Protein AF-A0A6G3ZYL7-F1 (afdb_monomer_lite)

pLDDT: mean 90.03, std 10.87, range [49.47, 97.56]

Secondary structure (DSSP, 8-state):
--S-----TT---------TT---HHHHHHHHHT-TT-HHHHHHHHT-TTS-HHHHHHHHHHHTT-PPPSHHHHH--

Radius of gyration: 15.81 Å; chains: 1; bounding box: 35×31×42 Å

Structure (mmCIF, N/CA/C/O backbone):
data_AF-A0A6G3ZYL7-F1
#
_entry.id   AF-A0A6G3ZYL7-F1
#
loop_
_atom_site.group_PDB
_atom_site.id
_atom_site.type_symbol
_atom_site.label_atom_id
_atom_site.label_alt_id
_atom_site.label_comp_id
_atom_site.label_asym_id
_atom_site.label_entity_id
_atom_site.label_seq_id
_atom_site.pdbx_PDB_ins_code
_atom_site.Cartn_x
_atom_site.Cartn_y
_atom_site.Cartn_z
_atom_site.occupancy
_atom_site.B_iso_or_equiv
_atom_site.auth_seq_id
_atom_site.auth_comp_id
_atom_site.auth_asym_id
_atom_site.auth_atom_id
_atom_site.pdbx_PDB_model_num
ATOM 1 N N . MET A 1 1 ? 9.218 5.942 -6.827 1.00 81.81 1 MET A N 1
ATOM 2 C CA . MET A 1 1 ? 10.304 5.466 -7.712 1.00 81.81 1 MET A CA 1
ATOM 3 C C . MET A 1 1 ? 11.356 4.811 -6.835 1.00 81.81 1 MET A C 1
ATOM 5 O O . MET A 1 1 ? 11.697 5.416 -5.830 1.00 81.81 1 MET A O 1
ATOM 9 N N . LEU A 1 2 ? 11.807 3.594 -7.156 1.00 91.19 2 LEU A N 1
ATOM 10 C CA . LEU A 1 2 ? 12.841 2.891 -6.370 1.00 91.19 2 LEU A CA 1
ATOM 11 C C . LEU A 1 2 ? 14.257 3.175 -6.887 1.00 91.19 2 LEU A C 1
ATOM 13 O O . LEU A 1 2 ? 15.192 3.314 -6.110 1.00 91.19 2 LEU A O 1
ATOM 17 N N . LYS A 1 3 ? 14.405 3.269 -8.210 1.00 95.69 3 LYS A N 1
ATOM 18 C CA . LYS A 1 3 ? 15.649 3.613 -8.894 1.00 95.69 3 LYS A CA 1
ATOM 19 C C . LYS A 1 3 ? 15.307 4.394 -10.155 1.00 95.69 3 LYS A C 1
ATOM 21 O O . LYS A 1 3 ? 14.386 4.019 -10.878 1.00 95.69 3 LYS A O 1
ATOM 26 N N . GLU A 1 4 ? 16.021 5.482 -10.392 1.00 96.62 4 GLU A N 1
ATOM 27 C CA . GLU A 1 4 ? 15.853 6.300 -11.591 1.00 96.62 4 GLU A CA 1
ATOM 28 C C . GLU A 1 4 ? 16.507 5.640 -12.814 1.00 96.62 4 GLU A C 1
ATOM 30 O O . GLU A 1 4 ? 17.449 4.851 -12.693 1.00 96.62 4 GLU A O 1
ATOM 35 N N . GLY A 1 5 ? 15.998 5.956 -14.004 1.00 96.19 5 GLY A N 1
ATOM 36 C CA . GLY A 1 5 ? 16.483 5.404 -15.265 1.00 96.19 5 GLY A CA 1
ATOM 37 C C . GLY A 1 5 ? 15.689 5.914 -16.467 1.00 96.19 5 GLY A C 1
ATOM 38 O O . GLY A 1 5 ? 14.694 6.621 -16.314 1.00 96.19 5 GLY A O 1
ATOM 39 N N . ARG A 1 6 ? 16.140 5.556 -17.674 1.00 96.50 6 ARG A N 1
ATOM 40 C CA . ARG A 1 6 ? 15.422 5.852 -18.923 1.00 96.50 6 ARG A CA 1
ATOM 41 C C . ARG A 1 6 ? 14.432 4.728 -19.210 1.00 96.50 6 ARG A C 1
ATOM 43 O O . ARG A 1 6 ? 14.787 3.563 -19.066 1.00 96.50 6 ARG A O 1
ATOM 50 N N . VAL A 1 7 ? 13.229 5.099 -19.630 1.00 95.62 7 VAL A N 1
ATOM 51 C CA . VAL A 1 7 ? 12.170 4.181 -20.062 1.00 95.62 7 VAL A CA 1
ATOM 52 C C . VAL A 1 7 ? 11.630 4.633 -21.418 1.00 95.62 7 VAL A C 1
ATOM 54 O O . VAL A 1 7 ? 11.595 5.830 -21.707 1.00 95.62 7 VAL A O 1
ATOM 57 N N . SER A 1 8 ? 11.239 3.677 -22.251 1.00 97.25 8 SER A N 1
ATOM 58 C CA . SER A 1 8 ? 10.704 3.849 -23.601 1.00 97.25 8 SER A CA 1
ATOM 59 C C . SER A 1 8 ? 9.325 3.199 -23.722 1.00 97.25 8 SER A C 1
ATOM 61 O O . SER A 1 8 ? 9.010 2.242 -23.020 1.00 97.25 8 SER A O 1
ATOM 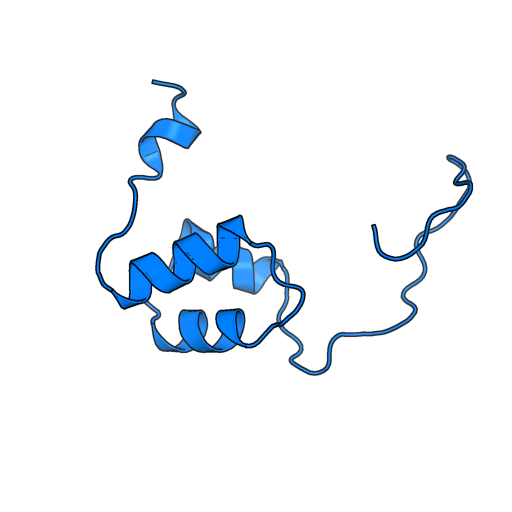63 N N . LEU A 1 9 ? 8.512 3.668 -24.672 1.00 96.88 9 LEU A N 1
ATOM 64 C CA . LEU A 1 9 ? 7.204 3.077 -24.998 1.00 96.88 9 LEU A CA 1
ATOM 65 C C . LEU A 1 9 ? 7.298 1.617 -25.468 1.00 96.88 9 LEU A C 1
ATOM 67 O O . LEU A 1 9 ? 6.317 0.883 -25.414 1.00 96.88 9 LEU A O 1
ATOM 71 N N . THR A 1 10 ? 8.469 1.209 -25.954 1.00 97.56 10 THR A N 1
ATOM 72 C CA . THR A 1 10 ? 8.755 -0.157 -26.409 1.00 97.56 10 THR A CA 1
ATOM 73 C C . THR A 1 10 ? 9.196 -1.090 -25.283 1.00 97.56 10 THR A C 1
ATOM 75 O O . THR A 1 10 ? 9.344 -2.291 -25.518 1.00 97.56 10 THR A O 1
ATOM 78 N N . ASP A 1 11 ? 9.447 -0.561 -24.083 1.00 97.06 11 ASP A N 1
ATOM 79 C CA . ASP A 1 11 ? 9.880 -1.369 -22.949 1.00 97.06 11 ASP A CA 1
ATOM 80 C C . ASP A 1 11 ? 8.720 -2.194 -22.389 1.00 97.06 11 ASP A C 1
ATOM 82 O O . ASP A 1 11 ? 7.548 -1.817 -22.452 1.00 97.06 11 ASP A O 1
ATOM 86 N N . ARG A 1 12 ? 9.057 -3.343 -21.801 1.00 96.88 12 ARG A N 1
ATOM 87 C CA . ARG A 1 12 ? 8.094 -4.215 -21.124 1.00 96.88 12 ARG A CA 1
ATOM 88 C C . ARG A 1 12 ? 8.260 -4.120 -19.617 1.00 96.88 12 ARG A C 1
ATOM 90 O O . ARG A 1 12 ? 9.378 -4.045 -19.113 1.00 96.88 12 ARG A O 1
ATOM 97 N N . LEU A 1 13 ? 7.148 -4.228 -18.897 1.00 96.44 13 LEU A N 1
ATOM 98 C CA . LEU A 1 13 ? 7.180 -4.495 -17.464 1.00 96.44 13 LEU A CA 1
ATOM 99 C C . LEU A 1 13 ? 7.495 -5.976 -17.249 1.00 96.44 13 LEU A C 1
ATOM 101 O O . LEU A 1 13 ? 6.774 -6.849 -17.730 1.00 96.44 13 LEU A O 1
ATOM 105 N N . ILE A 1 14 ? 8.583 -6.251 -16.536 1.00 96.56 14 ILE A N 1
ATOM 106 C CA . ILE A 1 14 ? 9.008 -7.604 -16.178 1.00 96.56 14 ILE A CA 1
ATOM 107 C C . ILE A 1 14 ? 8.908 -7.722 -14.663 1.00 96.56 14 ILE A C 1
ATOM 109 O O . ILE A 1 14 ? 9.420 -6.873 -13.932 1.00 96.56 14 ILE A O 1
ATOM 113 N N . GLN A 1 15 ? 8.248 -8.772 -14.184 1.00 95.69 15 GLN A N 1
ATOM 114 C CA . GLN A 1 15 ? 8.189 -9.051 -12.758 1.00 95.69 15 GLN A CA 1
ATOM 115 C C . GLN A 1 15 ? 9.561 -9.536 -12.276 1.00 95.69 15 GLN A C 1
ATOM 117 O O . GLN A 1 15 ? 10.001 -10.622 -12.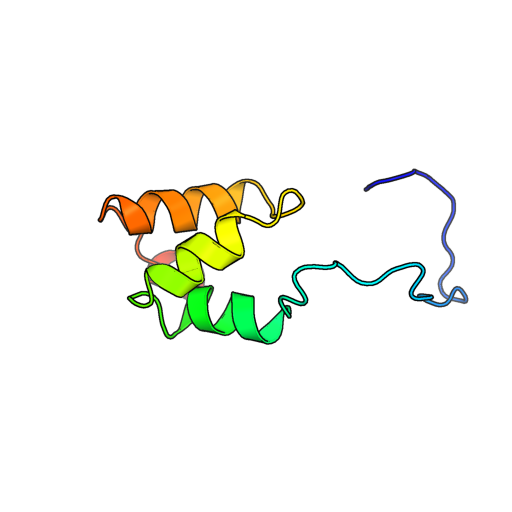639 1.00 95.69 15 GLN A O 1
ATOM 122 N N . ILE A 1 16 ? 10.230 -8.724 -11.458 1.00 96.06 16 ILE A N 1
ATOM 123 C CA . ILE A 1 16 ? 11.532 -9.069 -10.864 1.00 96.06 16 ILE A CA 1
ATOM 124 C C . ILE A 1 16 ? 11.338 -9.882 -9.579 1.00 96.06 16 ILE A C 1
ATOM 126 O O . ILE A 1 16 ? 12.087 -10.815 -9.307 1.00 96.06 16 ILE A O 1
ATOM 130 N N . SER A 1 17 ? 10.320 -9.542 -8.789 1.00 94.69 17 SER A N 1
ATOM 131 C CA . SER A 1 17 ? 9.995 -10.223 -7.539 1.00 94.69 17 SER A CA 1
ATOM 132 C C . SER A 1 17 ? 8.497 -10.149 -7.241 1.00 94.69 17 SER A C 1
ATOM 134 O O . SER A 1 17 ? 7.770 -9.307 -7.774 1.00 94.69 17 SER A O 1
ATOM 136 N N . SER A 1 18 ? 8.024 -11.066 -6.398 1.00 94.69 18 SER A N 1
ATOM 137 C CA . SER A 1 18 ? 6.701 -10.998 -5.777 1.00 94.69 18 SER A CA 1
ATOM 138 C C . SER A 1 18 ? 6.863 -10.674 -4.299 1.00 94.69 18 SER A C 1
ATOM 140 O O . SER A 1 18 ? 7.808 -11.139 -3.660 1.00 94.69 18 SER A O 1
ATOM 142 N N . HIS A 1 19 ? 5.939 -9.894 -3.749 1.00 94.19 19 HIS A N 1
ATOM 143 C CA . HIS A 1 19 ? 5.972 -9.555 -2.335 1.00 94.19 19 HIS A CA 1
ATOM 144 C C . HIS A 1 19 ? 5.596 -10.788 -1.480 1.00 94.19 19 HIS A C 1
ATOM 146 O O . HIS A 1 19 ? 4.550 -11.394 -1.728 1.00 94.19 19 HIS A O 1
ATOM 152 N N . PRO A 1 20 ? 6.361 -11.144 -0.429 1.00 94.19 20 PRO A N 1
ATOM 153 C CA . PRO A 1 20 ? 6.165 -12.389 0.326 1.00 94.19 20 PRO A CA 1
ATOM 154 C C . PRO A 1 20 ? 4.788 -12.501 0.999 1.00 94.19 20 PRO A C 1
ATOM 156 O O . PRO A 1 20 ? 4.201 -13.579 1.042 1.00 94.19 20 PRO A O 1
ATOM 159 N N . LYS A 1 21 ? 4.210 -11.380 1.460 1.00 93.44 21 LYS A N 1
ATOM 160 C CA . LYS A 1 21 ? 2.858 -11.356 2.066 1.00 93.44 21 LYS A CA 1
ATOM 161 C C . LYS A 1 21 ? 1.716 -11.665 1.086 1.00 93.44 21 LYS A C 1
ATOM 163 O O . LYS A 1 21 ? 0.579 -11.842 1.527 1.00 93.44 21 LYS A O 1
ATOM 168 N N . SER A 1 22 ? 2.004 -11.715 -0.221 1.00 93.94 22 SER A N 1
ATOM 169 C CA . SER A 1 22 ? 1.062 -12.088 -1.286 1.00 93.94 22 SER A CA 1
ATOM 170 C C . SER A 1 22 ? -0.281 -11.342 -1.222 1.00 93.94 22 SER A C 1
ATOM 172 O O . SER A 1 22 ? -1.338 -11.901 -1.510 1.00 93.94 22 SER A O 1
ATOM 174 N N . ILE A 1 23 ? -0.248 -10.069 -0.812 1.00 96.12 23 ILE A N 1
ATOM 175 C CA . ILE A 1 23 ? -1.421 -9.193 -0.788 1.00 96.12 23 ILE A CA 1
ATOM 176 C C . ILE A 1 23 ? -1.601 -8.610 -2.186 1.00 96.12 23 ILE A C 1
ATOM 178 O O . ILE A 1 23 ? -0.702 -7.957 -2.714 1.00 96.12 23 ILE A O 1
ATOM 182 N N . THR A 1 24 ? -2.760 -8.850 -2.794 1.00 97.06 24 THR A N 1
ATOM 183 C CA . THR A 1 24 ? -3.059 -8.357 -4.141 1.00 97.06 24 THR A CA 1
ATOM 184 C C . THR A 1 24 ? -3.624 -6.939 -4.101 1.00 97.06 24 THR A C 1
ATOM 186 O O . THR A 1 24 ? -4.247 -6.521 -3.122 1.00 97.06 24 THR A O 1
ATOM 189 N N . VAL A 1 25 ? -3.472 -6.208 -5.208 1.00 96.19 25 VAL A N 1
ATOM 190 C CA . VAL A 1 25 ? -4.103 -4.888 -5.379 1.00 96.19 25 VAL A CA 1
ATOM 191 C C . VAL A 1 25 ? -5.629 -4.997 -5.297 1.00 96.19 25 VAL A C 1
ATOM 193 O O . VAL A 1 25 ? -6.267 -4.164 -4.663 1.00 96.19 25 VAL A O 1
ATOM 196 N N . ALA A 1 26 ? -6.218 -6.049 -5.877 1.00 97.56 26 ALA A N 1
ATOM 197 C CA . ALA A 1 26 ? -7.661 -6.286 -5.821 1.00 97.56 26 ALA A CA 1
ATOM 198 C C . ALA A 1 26 ? -8.164 -6.451 -4.379 1.00 97.56 26 ALA A C 1
ATOM 200 O O . ALA A 1 26 ? -9.155 -5.833 -3.998 1.00 97.56 26 ALA A O 1
ATOM 201 N N . PHE A 1 27 ? -7.442 -7.220 -3.558 1.00 97.44 27 PHE A N 1
ATOM 202 C CA . PHE A 1 27 ? -7.767 -7.378 -2.144 1.00 97.44 27 PHE A CA 1
ATOM 203 C C . PHE A 1 27 ? -7.652 -6.051 -1.387 1.00 97.44 27 PHE A C 1
ATOM 205 O O . PHE A 1 27 ? -8.583 -5.656 -0.689 1.00 97.44 27 PHE A O 1
ATOM 212 N N . ALA A 1 28 ? -6.549 -5.320 -1.569 1.00 96.56 28 ALA A N 1
ATOM 213 C CA . ALA A 1 28 ? -6.359 -4.029 -0.914 1.00 96.56 28 ALA A CA 1
ATOM 214 C C . ALA A 1 28 ? -7.464 -3.024 -1.297 1.00 96.56 28 ALA A C 1
ATOM 216 O O . ALA A 1 28 ? -7.980 -2.320 -0.431 1.00 96.56 28 ALA A O 1
ATOM 217 N N . ASN A 1 29 ? -7.885 -3.008 -2.566 1.00 96.50 29 ASN A N 1
ATOM 218 C CA . ASN A 1 29 ? -8.991 -2.181 -3.050 1.00 96.50 29 ASN A CA 1
ATOM 219 C C . ASN A 1 29 ? -10.334 -2.564 -2.419 1.00 96.50 29 ASN A C 1
ATOM 221 O O . ASN A 1 29 ? -11.100 -1.673 -2.052 1.00 96.50 29 ASN A O 1
ATOM 225 N N . GLN A 1 30 ? -10.610 -3.861 -2.261 1.00 96.56 30 GLN A N 1
ATOM 226 C CA . GLN A 1 30 ? -11.841 -4.341 -1.634 1.00 96.56 30 GLN A CA 1
ATOM 227 C C . GLN A 1 30 ? -11.958 -3.843 -0.189 1.00 96.56 30 GLN A C 1
ATOM 229 O O . GLN A 1 30 ? -12.980 -3.272 0.185 1.00 96.56 30 GLN A O 1
ATOM 234 N N . ILE A 1 31 ? -10.888 -3.968 0.602 1.00 95.75 31 ILE A N 1
ATOM 235 C CA . ILE A 1 31 ? -10.853 -3.469 1.987 1.00 95.75 31 ILE A CA 1
ATOM 236 C C . ILE A 1 31 ? -10.882 -1.932 2.024 1.00 95.75 31 ILE A C 1
ATOM 238 O O . ILE A 1 31 ? -11.493 -1.319 2.901 1.00 95.75 31 ILE A O 1
ATOM 242 N N . MET A 1 32 ? -10.241 -1.266 1.059 1.00 93.19 32 MET A N 1
ATOM 243 C CA . MET A 1 32 ? -10.234 0.194 0.976 1.00 93.19 32 MET A CA 1
ATOM 244 C C . MET A 1 32 ? -11.632 0.756 0.687 1.00 93.19 32 MET A C 1
ATOM 246 O O . MET A 1 32 ? -12.044 1.719 1.329 1.00 93.19 32 MET A O 1
ATOM 250 N N . HIS A 1 33 ? -12.382 0.184 -0.251 1.00 91.62 33 HIS A N 1
ATOM 251 C CA . HIS A 1 33 ? -13.585 0.837 -0.774 1.00 91.62 33 HIS A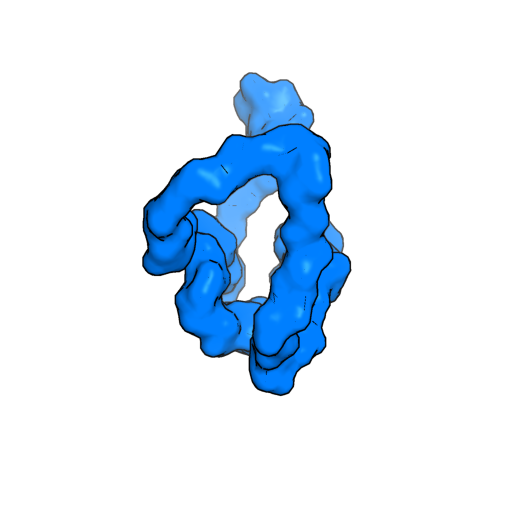 CA 1
ATOM 252 C C . HIS A 1 33 ? -14.901 0.183 -0.361 1.00 91.62 33 HIS A C 1
ATOM 254 O O . HIS A 1 33 ? -15.897 0.897 -0.267 1.00 91.62 33 HIS A O 1
ATOM 260 N N . VAL A 1 34 ? -14.906 -1.123 -0.085 1.00 91.94 34 VAL A N 1
ATOM 261 C CA . VAL A 1 34 ? -16.132 -1.903 0.134 1.00 91.94 34 VAL A CA 1
ATOM 262 C C . VAL A 1 34 ? -16.199 -2.416 1.570 1.00 91.94 34 VAL A C 1
ATOM 264 O O . VAL A 1 34 ? -17.055 -2.001 2.342 1.00 91.94 34 VAL A O 1
ATOM 267 N N . GLU A 1 35 ? -15.259 -3.271 1.96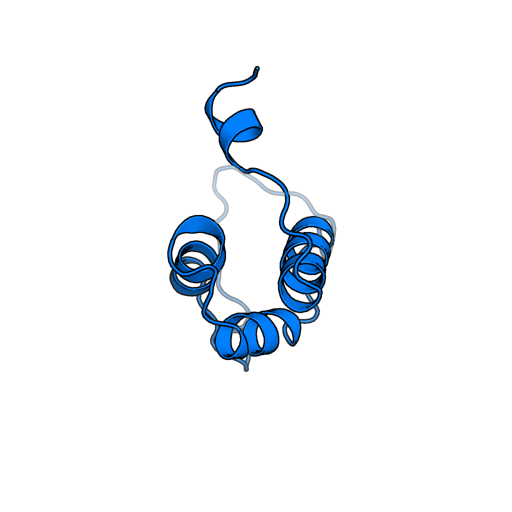7 1.00 91.38 35 GLU A N 1
ATOM 268 C CA . GLU A 1 35 ? -15.312 -4.024 3.226 1.00 91.38 35 GLU A CA 1
ATOM 269 C C . GLU A 1 3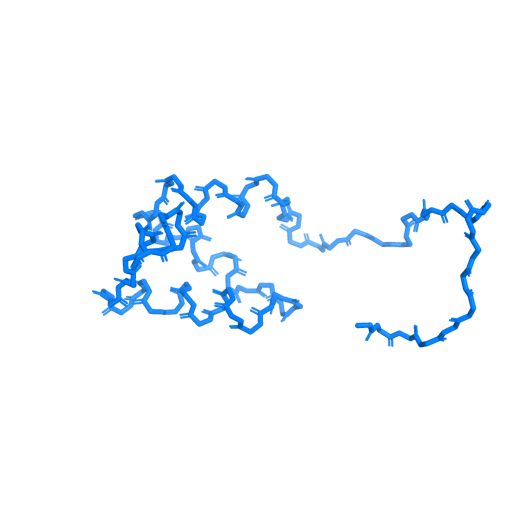5 ? -14.503 -3.336 4.336 1.00 91.38 35 GLU A C 1
ATOM 271 O O . GLU A 1 35 ? -13.546 -3.879 4.890 1.00 91.38 35 GLU A O 1
ATOM 276 N N . LYS A 1 36 ? -14.875 -2.093 4.646 1.00 88.75 36 LYS A N 1
ATOM 277 C CA . LYS A 1 36 ? -14.100 -1.187 5.513 1.00 88.75 36 LYS A CA 1
ATOM 278 C C . LYS A 1 36 ? -14.006 -1.636 6.974 1.00 88.75 36 LYS A C 1
ATOM 280 O O . LYS A 1 36 ? -13.053 -1.275 7.660 1.00 88.75 36 LYS A O 1
ATOM 285 N N . GLU A 1 37 ? -14.974 -2.428 7.424 1.00 87.88 37 GLU A N 1
ATOM 286 C CA . GLU A 1 37 ? -15.092 -2.924 8.801 1.00 87.88 37 GLU A CA 1
ATOM 287 C C . GLU A 1 37 ? -14.218 -4.156 9.076 1.00 87.88 37 GLU A C 1
ATOM 289 O O . GLU A 1 37 ? -14.123 -4.613 10.214 1.00 87.88 37 GLU A O 1
ATOM 294 N N . ARG A 1 38 ? -13.540 -4.703 8.058 1.00 92.94 38 ARG A N 1
ATOM 295 C CA . ARG A 1 38 ? -12.668 -5.876 8.206 1.00 92.94 38 ARG A CA 1
ATOM 296 C C . ARG A 1 38 ? -11.327 -5.506 8.832 1.00 92.94 38 ARG A C 1
ATOM 298 O O . ARG A 1 38 ? -10.287 -5.467 8.177 1.00 92.94 38 ARG A O 1
ATOM 305 N N . ILE A 1 39 ? -11.363 -5.237 10.134 1.00 93.06 39 ILE A N 1
ATOM 306 C CA . ILE A 1 39 ? -10.235 -4.735 10.928 1.00 93.06 39 ILE A CA 1
ATOM 307 C C . ILE A 1 39 ? -8.991 -5.628 10.836 1.00 93.06 39 ILE A C 1
ATOM 309 O O . ILE A 1 39 ? -7.881 -5.111 10.718 1.00 93.06 39 ILE A O 1
ATOM 313 N N . GLU A 1 40 ? -9.140 -6.952 10.847 1.00 95.31 40 GLU A N 1
ATOM 314 C CA . GLU A 1 40 ? -7.978 -7.850 10.756 1.00 95.31 40 GLU A CA 1
ATOM 315 C C . GLU A 1 40 ? -7.289 -7.784 9.388 1.00 95.31 40 GLU A C 1
ATOM 317 O O . GLU A 1 40 ? -6.060 -7.803 9.300 1.00 95.31 40 GLU A O 1
ATOM 322 N N . ASP A 1 41 ? -8.054 -7.589 8.316 1.00 96.06 41 ASP A N 1
ATOM 323 C CA . ASP A 1 41 ? -7.494 -7.403 6.979 1.00 96.06 41 ASP A CA 1
ATOM 324 C C . ASP A 1 41 ? -6.834 -6.031 6.827 1.00 96.06 41 ASP A C 1
ATOM 326 O O . ASP A 1 41 ? -5.796 -5.909 6.173 1.00 96.06 41 ASP A O 1
ATOM 330 N N . VAL A 1 42 ? -7.368 -5.007 7.502 1.00 95.75 42 VAL A N 1
ATOM 331 C CA . VAL A 1 42 ? -6.713 -3.698 7.627 1.00 95.75 42 VAL A CA 1
ATOM 332 C C . VAL A 1 42 ? -5.345 -3.837 8.302 1.00 95.75 42 VAL A C 1
ATOM 334 O O . VAL A 1 42 ? -4.361 -3.298 7.790 1.00 95.75 42 VAL A O 1
ATOM 337 N N . LYS A 1 43 ? -5.245 -4.590 9.408 1.00 95.88 43 LYS A N 1
ATOM 338 C CA . LYS A 1 43 ? -3.955 -4.856 10.070 1.00 95.88 43 LYS A CA 1
ATOM 339 C C . LYS A 1 43 ? -2.996 -5.587 9.134 1.00 95.88 43 LYS A C 1
ATOM 341 O O . LYS A 1 43 ? -1.863 -5.144 8.977 1.00 95.88 43 LYS A O 1
ATOM 346 N N . ARG A 1 44 ? -3.466 -6.627 8.439 1.00 96.50 44 ARG A N 1
ATOM 347 C CA . ARG A 1 44 ? -2.654 -7.387 7.478 1.00 96.50 44 ARG A CA 1
ATOM 348 C C . ARG A 1 44 ? -2.098 -6.504 6.354 1.00 96.50 44 ARG A C 1
ATOM 350 O O . ARG A 1 44 ? -0.937 -6.649 5.979 1.00 96.50 44 ARG A O 1
ATOM 357 N N . ILE A 1 45 ? -2.894 -5.574 5.822 1.00 96.88 45 ILE A N 1
ATOM 358 C CA . ILE A 1 45 ? -2.431 -4.623 4.797 1.00 96.88 45 ILE A CA 1
ATOM 359 C C . ILE A 1 45 ? -1.402 -3.643 5.376 1.00 96.88 45 ILE A C 1
ATOM 361 O O . ILE A 1 45 ? -0.410 -3.340 4.713 1.00 96.88 45 ILE A O 1
ATOM 365 N N . LEU A 1 46 ? -1.597 -3.172 6.613 1.00 96.56 46 LEU A N 1
ATOM 366 C CA . LEU A 1 46 ? -0.663 -2.262 7.287 1.00 96.56 46 LEU A CA 1
ATOM 367 C C . LEU A 1 46 ? 0.726 -2.869 7.514 1.00 96.56 46 LEU A C 1
ATOM 369 O O . LEU A 1 46 ? 1.697 -2.121 7.634 1.00 96.56 46 LEU A O 1
ATOM 373 N N . GLU A 1 47 ? 0.852 -4.193 7.526 1.00 96.38 47 GLU A N 1
ATOM 374 C CA . GLU A 1 47 ? 2.155 -4.843 7.613 1.00 96.38 47 GLU A CA 1
ATOM 375 C C . GLU A 1 47 ? 2.997 -4.689 6.335 1.00 96.38 47 GLU A C 1
ATOM 377 O O . GLU A 1 47 ? 4.204 -4.914 6.394 1.00 96.38 47 GLU A O 1
ATOM 382 N N . VAL A 1 48 ? 2.420 -4.357 5.174 1.00 96.81 48 VAL A N 1
ATOM 383 C CA . VAL A 1 48 ? 3.198 -4.110 3.943 1.00 96.81 48 VAL A CA 1
ATOM 384 C C . VAL A 1 48 ? 3.961 -2.803 4.109 1.00 96.81 48 VAL A C 1
ATOM 386 O O . VAL A 1 48 ? 3.345 -1.750 4.269 1.00 96.81 48 VAL A O 1
ATOM 389 N N . GLU A 1 49 ? 5.290 -2.853 4.100 1.00 95.31 49 GLU A N 1
ATOM 390 C CA . GLU A 1 49 ? 6.144 -1.697 4.393 1.00 95.31 49 GLU A CA 1
ATOM 391 C C . GLU A 1 49 ? 6.042 -0.641 3.286 1.00 95.31 49 GLU A C 1
ATOM 393 O O . GLU A 1 49 ? 5.838 0.543 3.560 1.00 95.31 49 GLU A O 1
ATOM 398 N N . GLU A 1 50 ? 6.040 -1.099 2.037 1.00 95.12 50 GLU A N 1
ATOM 399 C CA . GLU A 1 50 ? 6.012 -0.309 0.807 1.00 95.12 50 GLU A CA 1
ATOM 400 C C . GLU A 1 50 ? 4.642 0.333 0.524 1.00 95.12 50 GLU A C 1
ATOM 402 O O . GLU A 1 50 ? 4.470 1.037 -0.476 1.00 95.12 50 GLU A O 1
ATOM 407 N N . LEU A 1 51 ? 3.648 0.101 1.390 1.00 97.06 51 LEU A N 1
ATOM 408 C CA . LEU A 1 51 ? 2.332 0.719 1.284 1.00 97.06 51 LEU A CA 1
ATOM 409 C C . LEU A 1 51 ? 2.451 2.248 1.334 1.00 97.06 51 LEU A C 1
ATOM 411 O O . LEU A 1 51 ? 3.105 2.814 2.212 1.00 97.06 51 LEU A O 1
ATOM 415 N N . SER A 1 52 ? 1.751 2.926 0.421 1.00 96.19 52 SER A N 1
ATOM 416 C CA . SER A 1 52 ? 1.778 4.389 0.351 1.00 96.19 52 SER A CA 1
ATOM 417 C C . SER A 1 52 ? 1.361 5.049 1.672 1.00 96.19 52 SER A C 1
ATOM 419 O O . SER A 1 52 ? 0.455 4.581 2.369 1.00 96.19 52 SER A O 1
ATOM 421 N N . VAL A 1 53 ? 1.977 6.194 1.976 1.00 95.94 53 VAL A N 1
ATOM 422 C CA . VAL A 1 53 ? 1.735 6.946 3.217 1.00 95.94 53 VAL A CA 1
ATOM 423 C C . VAL A 1 53 ? 0.252 7.285 3.397 1.00 95.94 53 VAL A C 1
ATOM 425 O O . VAL A 1 53 ? -0.298 7.070 4.474 1.00 95.94 53 VAL A O 1
ATOM 428 N N . ASN A 1 54 ? -0.429 7.737 2.340 1.00 94.00 54 ASN A N 1
ATOM 429 C CA . ASN A 1 54 ? -1.845 8.117 2.415 1.00 94.00 54 ASN A CA 1
ATOM 430 C C . ASN A 1 54 ? -2.760 6.920 2.726 1.00 94.00 54 ASN A C 1
ATOM 432 O O . ASN A 1 54 ? -3.717 7.045 3.494 1.00 94.00 54 ASN A O 1
ATOM 436 N N . TRP A 1 55 ? -2.469 5.750 2.149 1.00 95.25 55 TRP A N 1
ATOM 437 C CA . TRP A 1 55 ? -3.222 4.526 2.437 1.00 95.25 55 TRP A CA 1
ATOM 438 C C . TRP A 1 55 ? -2.980 4.061 3.868 1.00 95.25 55 TRP A C 1
ATOM 440 O O . TRP A 1 55 ? -3.940 3.805 4.593 1.00 95.25 55 TRP A O 1
ATOM 450 N N . ARG A 1 56 ? -1.715 4.044 4.306 1.00 96.44 56 ARG A N 1
ATOM 451 C CA . ARG A 1 56 ? -1.344 3.726 5.688 1.00 96.44 56 ARG A CA 1
ATOM 452 C C . ARG A 1 56 ? -2.093 4.621 6.676 1.00 96.44 56 ARG A C 1
ATOM 454 O O . ARG A 1 56 ? -2.754 4.110 7.569 1.00 96.44 56 ARG A O 1
ATOM 461 N N . GLN A 1 57 ? -2.078 5.938 6.464 1.00 94.69 57 GLN A N 1
ATOM 462 C CA . GLN A 1 57 ? -2.817 6.894 7.296 1.00 94.69 57 GLN A CA 1
ATOM 463 C C . GLN A 1 57 ? -4.320 6.603 7.335 1.00 94.69 57 GLN A C 1
ATOM 465 O O . GLN A 1 57 ? -4.929 6.672 8.400 1.00 94.69 57 GLN A O 1
ATOM 470 N N . THR A 1 58 ? -4.926 6.279 6.192 1.00 92.94 58 THR A N 1
ATOM 471 C CA . THR A 1 58 ? -6.365 5.992 6.121 1.00 92.94 58 THR A CA 1
ATOM 472 C C . THR A 1 58 ? -6.719 4.735 6.913 1.00 92.94 58 THR A C 1
ATOM 474 O O . THR A 1 58 ? -7.643 4.753 7.723 1.00 92.94 58 THR A O 1
ATOM 477 N N . PHE A 1 59 ? -5.947 3.664 6.747 1.00 94.56 59 PHE A N 1
ATOM 478 C CA . PHE A 1 59 ? -6.134 2.426 7.495 1.00 94.56 59 PHE A CA 1
ATOM 479 C C . PHE A 1 59 ? -5.871 2.588 8.993 1.00 94.56 59 PHE A C 1
ATOM 481 O O . PHE A 1 59 ? -6.665 2.113 9.799 1.00 94.56 59 PHE A O 1
ATOM 488 N N . THR A 1 60 ? -4.827 3.318 9.390 1.00 94.00 60 THR A N 1
ATOM 489 C CA . THR A 1 60 ? -4.577 3.623 10.806 1.00 94.00 60 THR A CA 1
ATOM 490 C C . THR A 1 60 ? -5.734 4.411 11.422 1.00 94.00 60 THR A C 1
ATOM 492 O O . THR A 1 60 ? -6.182 4.071 12.512 1.00 94.00 60 THR A O 1
ATOM 495 N N . LYS A 1 61 ? -6.282 5.407 10.711 1.00 91.56 61 LYS A N 1
ATOM 496 C CA . LYS A 1 61 ? -7.458 6.165 11.169 1.00 91.56 61 LYS A CA 1
ATOM 497 C C . LYS A 1 61 ? -8.697 5.286 11.353 1.00 91.56 61 LYS A C 1
ATOM 499 O O . LYS A 1 61 ? -9.447 5.501 12.304 1.00 91.56 61 LYS A O 1
ATOM 504 N N . ARG A 1 62 ? -8.896 4.283 10.490 1.00 89.56 62 ARG A N 1
ATOM 505 C CA . ARG A 1 62 ? -9.978 3.295 10.652 1.00 89.56 62 ARG A CA 1
ATOM 506 C C . ARG A 1 62 ? -9.821 2.473 11.921 1.00 89.56 62 ARG A C 1
ATOM 508 O O . ARG A 1 62 ? -10.797 2.315 12.642 1.00 89.56 62 ARG A O 1
ATOM 515 N N . LEU A 1 63 ? -8.606 2.016 12.234 1.00 89.00 63 LEU A N 1
ATOM 516 C CA . LEU A 1 63 ? -8.346 1.285 13.481 1.00 89.00 63 LEU A CA 1
ATOM 517 C C . LEU A 1 63 ? -8.678 2.117 14.728 1.00 89.00 63 LEU A C 1
ATOM 519 O O . LEU A 1 63 ? -9.047 1.558 15.754 1.00 89.00 63 LEU A O 1
ATOM 523 N N . THR A 1 64 ? -8.573 3.445 14.637 1.00 87.25 64 THR A N 1
ATOM 524 C CA . THR A 1 64 ? -8.922 4.373 15.722 1.00 87.25 64 THR A CA 1
ATOM 525 C C . THR A 1 64 ? -10.368 4.889 15.661 1.00 87.25 64 THR A C 1
ATOM 527 O O . THR A 1 64 ? -10.720 5.771 16.437 1.00 87.25 64 THR A O 1
ATOM 530 N N . GLY A 1 65 ? -11.199 4.400 14.729 1.00 79.56 65 GLY A N 1
ATOM 531 C CA . GLY A 1 65 ? -12.607 4.801 14.580 1.00 79.56 65 GLY A CA 1
ATOM 532 C C . GLY A 1 65 ? -12.844 6.177 13.939 1.00 79.56 65 GLY A C 1
ATOM 533 O O . GLY A 1 65 ? -13.939 6.716 14.047 1.00 79.56 65 GLY A O 1
ATOM 534 N N . ASN A 1 66 ? -11.841 6.763 13.277 1.00 69.69 66 ASN A N 1
ATOM 535 C CA . ASN A 1 66 ? -11.885 8.136 12.759 1.00 69.69 66 ASN A CA 1
ATOM 536 C C . ASN A 1 66 ? -11.827 8.164 11.220 1.00 69.69 66 ASN A C 1
ATOM 538 O O . ASN A 1 66 ? -10.922 8.756 10.620 1.00 69.69 66 ASN A O 1
ATOM 542 N N . GLU A 1 67 ? -12.738 7.433 10.568 1.00 67.19 67 GLU A N 1
ATOM 543 C CA . GLU A 1 67 ? -12.720 7.277 9.112 1.00 67.19 67 GLU A CA 1
ATOM 544 C C . GLU A 1 67 ? -13.195 8.555 8.390 1.00 67.19 67 GLU A C 1
ATOM 546 O O . GLU A 1 67 ? -14.307 9.023 8.633 1.00 67.19 67 GLU A O 1
ATOM 551 N N . PRO A 1 68 ? -12.391 9.120 7.468 1.00 64.94 68 PRO A N 1
ATOM 552 C CA . PRO A 1 68 ? -12.824 10.247 6.654 1.00 64.94 68 PRO A CA 1
ATOM 553 C C . PRO A 1 68 ? -13.860 9.821 5.605 1.00 64.94 68 PRO A C 1
ATOM 555 O O . PRO A 1 68 ? -13.720 8.781 4.956 1.00 64.94 68 PRO A O 1
ATOM 558 N N . ASP A 1 69 ? -14.866 10.669 5.394 1.00 65.19 69 ASP A N 1
ATOM 559 C CA . ASP A 1 69 ? -15.917 10.443 4.404 1.00 65.19 69 ASP A CA 1
ATOM 560 C C . ASP A 1 69 ? -15.346 10.407 2.972 1.00 65.19 69 ASP A C 1
ATOM 562 O O . ASP A 1 69 ? -14.723 11.356 2.485 1.00 65.19 69 ASP A O 1
ATOM 566 N N . ALA A 1 70 ? -15.556 9.281 2.287 1.00 67.12 70 ALA A N 1
ATOM 567 C CA . ALA A 1 70 ? -15.117 9.069 0.912 1.00 67.12 70 ALA A CA 1
ATOM 568 C C . ALA A 1 70 ? -16.017 9.778 -0.115 1.00 67.12 70 ALA A C 1
ATOM 570 O O . ALA A 1 70 ? -15.601 9.939 -1.266 1.00 67.12 70 A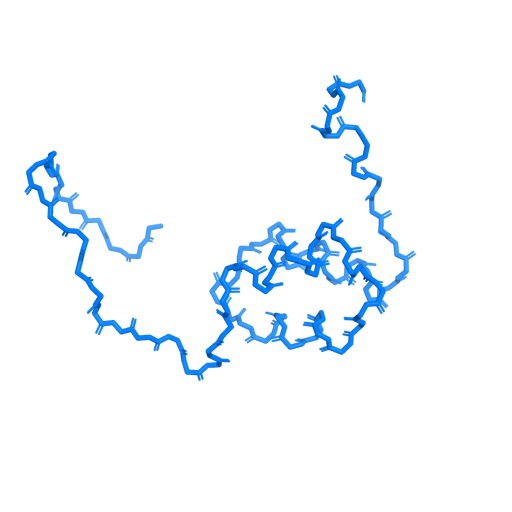LA A O 1
ATOM 571 N N . HIS A 1 71 ? -17.212 10.227 0.287 1.00 64.75 71 HIS A N 1
ATOM 572 C CA . HIS A 1 71 ? -18.203 10.836 -0.596 1.00 64.75 71 HIS A CA 1
ATOM 573 C C . HIS A 1 71 ? -17.666 12.102 -1.273 1.00 64.75 71 HIS A C 1
ATOM 575 O O . HIS A 1 71 ? -17.786 12.242 -2.489 1.00 64.75 71 HIS A O 1
ATOM 581 N N . LYS A 1 72 ? -16.943 12.957 -0.534 1.00 67.31 72 LYS A N 1
ATOM 582 C CA . LYS A 1 72 ? -16.314 14.173 -1.086 1.00 67.31 72 LYS A CA 1
ATOM 583 C C . LYS A 1 72 ? -15.365 13.906 -2.255 1.00 67.31 72 LYS A C 1
ATOM 585 O O . LYS A 1 72 ? -15.290 14.690 -3.195 1.00 67.31 72 LYS A O 1
ATOM 590 N N . ARG A 1 73 ? -14.631 12.786 -2.229 1.00 68.25 73 ARG A N 1
ATOM 591 C CA . ARG A 1 73 ? -13.683 12.433 -3.304 1.00 68.25 73 ARG A CA 1
ATOM 592 C C . ARG A 1 73 ? -14.377 11.944 -4.570 1.00 68.25 73 ARG A C 1
ATOM 594 O O . ARG A 1 73 ? -13.803 12.075 -5.645 1.00 68.25 73 ARG A O 1
ATOM 601 N N . LEU A 1 74 ? -15.562 11.356 -4.436 1.00 71.69 74 LEU A N 1
ATOM 602 C CA . LEU A 1 74 ? -16.338 10.839 -5.561 1.00 71.69 74 LEU A CA 1
ATOM 603 C C . LEU A 1 74 ? -17.160 11.943 -6.232 1.00 71.69 74 LEU A C 1
ATOM 605 O O . LEU A 1 74 ? -17.372 11.884 -7.438 1.00 71.69 74 LEU A O 1
ATOM 609 N N . THR A 1 75 ? -17.594 12.950 -5.468 1.00 76.88 75 THR A N 1
ATOM 610 C CA . THR A 1 75 ? -18.462 14.026 -5.970 1.00 76.88 75 THR A CA 1
ATOM 611 C C . THR A 1 75 ? -17.742 15.341 -6.246 1.00 76.88 75 THR A C 1
ATOM 613 O O . THR A 1 75 ? -18.301 16.190 -6.934 1.00 76.88 75 THR A O 1
ATOM 616 N N . GLY A 1 76 ? -16.523 15.532 -5.731 1.00 65.25 76 GLY A N 1
ATOM 617 C CA . GLY A 1 76 ? -15.753 16.766 -5.920 1.00 65.25 76 GLY A CA 1
ATOM 618 C C . GLY A 1 76 ? -16.341 18.001 -5.220 1.00 65.25 76 GLY A C 1
ATOM 619 O O . GLY A 1 76 ? -15.945 19.114 -5.558 1.00 65.25 76 GLY A O 1
ATOM 620 N N . GLN A 1 77 ? -17.272 17.808 -4.274 1.00 49.47 77 GLN A N 1
ATOM 621 C CA . GLN A 1 77 ? -17.905 18.850 -3.447 1.00 49.47 77 GLN A CA 1
ATOM 622 C C . GLN A 1 77 ? -17.399 18.798 -1.999 1.00 49.47 77 GLN A C 1
ATOM 624 O O . GLN A 1 77 ? -17.137 17.681 -1.496 1.00 49.47 77 GLN A O 1
#

InterPro domains:
  IPR005163 YiiM-like, triple helical domain [PF03475] (23-64)
  IPR011037 Pyruvate kinase-like, insert domain superfamily [SSF50800] (2-67)

Organism: NCBI:txid2678564

Foldseek 3Di:
DPDDDDDDPPDDDDDPDDDPLNQDPVNLVCCVPPVVVPLVVLVSVLPPPPDDPVSNVQSVCSVVVNHDDCVCVVPVD

Sequence (77 aa):
MLKEGRVSLTDRLIQISSHPKSITVAFANQIMHVEKERIEDVKRILEVEELSVNWRQTFTKRLTGNEPDAHKRLTGQ